Protein AF-A0A8C3TW71-F1 (afdb_monomer_lite)

pLDDT: mean 82.59, std 19.57, range [37.31, 98.81]

Secondary structure (DSSP, 8-state):
----PPP------STTHHHHHHHHHHHHHHHHHHHHHHHHHHHHHHHHHHHHHHHHHHHHHHHHHHHHHHHHHHHHHHHHHHHHHHHHHHHHHHHHHHHHHHHHHGGGS-------SS-TTHHHHHHHHHHHHHHHHHHHH-TT--TTT--TTSTHHHHHHHHHHHHHHHHHT-

Organism: Catharus ustulatus (NCBI:txid91951)

Sequence (174 aa):
MCHQATETEPSFGEGNAEGRSLAEVTALEQCSTLQNLKTECSKCIAVQLDDVFRQLDKCTIERDRYKSEIEVLEVEKNQMACQCEELKAELAQLKASIPQAVARANDSTTSNVEDSVNFSDGESLKLRSLRVNVGQLLATIMPDLDLQQVNYDIDVVDEILGQVVEQMHEISST

Radius of gyration: 52.79 Å; chains: 1; bounding box: 127×48×133 Å

Structure (mmCIF, N/CA/C/O backbone):
data_AF-A0A8C3TW71-F1
#
_entry.id   AF-A0A8C3TW71-F1
#
loop_
_atom_site.group_PDB
_atom_site.id
_atom_site.type_symbol
_atom_site.label_atom_id
_atom_site.label_alt_id
_atom_site.label_comp_id
_atom_site.label_asym_id
_atom_site.label_entity_id
_atom_site.label_seq_id
_atom_site.pdbx_PDB_ins_code
_atom_site.Cartn_x
_atom_site.Cartn_y
_atom_site.Cartn_z
_atom_site.occupancy
_atom_site.B_iso_or_equiv
_atom_site.auth_seq_id
_atom_site.auth_comp_id
_atom_site.auth_asym_id
_atom_site.auth_atom_id
_atom_site.pdbx_PDB_model_num
ATOM 1 N N . MET A 1 1 ? 95.527 -11.402 -76.354 1.00 37.31 1 MET A N 1
ATOM 2 C CA . MET A 1 1 ? 94.759 -10.183 -76.027 1.00 37.31 1 MET A CA 1
ATOM 3 C C . MET A 1 1 ? 93.549 -10.128 -76.945 1.00 37.31 1 MET A C 1
ATOM 5 O O . MET A 1 1 ? 93.754 -10.223 -78.147 1.00 37.31 1 MET A O 1
ATOM 9 N N . CYS A 1 2 ? 92.359 -9.994 -76.339 1.00 38.78 2 CYS A N 1
ATOM 10 C CA . CYS A 1 2 ? 91.029 -9.715 -76.922 1.00 38.78 2 CYS A CA 1
ATOM 11 C C . CYS A 1 2 ? 90.392 -10.880 -77.718 1.00 38.78 2 CYS A C 1
ATOM 13 O O . CYS A 1 2 ? 90.763 -11.117 -78.857 1.00 38.78 2 CYS A O 1
ATOM 15 N N . HIS A 1 3 ? 89.620 -11.788 -77.103 1.00 44.94 3 HIS A N 1
ATOM 16 C CA . HIS A 1 3 ? 88.222 -11.712 -76.608 1.00 44.94 3 HIS A CA 1
ATOM 17 C C . HIS A 1 3 ? 87.154 -11.592 -77.709 1.00 44.94 3 HIS A C 1
ATOM 19 O O . HIS A 1 3 ? 86.889 -10.497 -78.191 1.00 44.94 3 HIS A O 1
ATOM 25 N N . GLN A 1 4 ? 86.466 -12.703 -77.988 1.00 40.56 4 GLN A N 1
ATOM 26 C CA . GLN A 1 4 ? 85.037 -12.719 -78.317 1.00 40.56 4 GLN A CA 1
ATOM 27 C C . GLN A 1 4 ? 84.392 -13.839 -77.496 1.00 40.56 4 GLN A C 1
ATOM 29 O O . GLN A 1 4 ? 84.798 -14.996 -77.585 1.00 40.56 4 GLN A O 1
ATOM 34 N N . ALA A 1 5 ? 83.478 -13.443 -76.611 1.00 50.41 5 ALA A N 1
ATOM 35 C CA . ALA A 1 5 ? 82.714 -14.322 -75.742 1.00 50.41 5 ALA A CA 1
ATOM 36 C C . ALA A 1 5 ? 81.407 -14.699 -76.444 1.00 50.41 5 ALA A C 1
ATOM 38 O O . ALA A 1 5 ? 80.703 -13.830 -76.957 1.00 50.41 5 ALA A O 1
ATOM 39 N N . THR A 1 6 ? 81.136 -15.998 -76.466 1.00 42.50 6 THR A N 1
ATOM 40 C CA . THR A 1 6 ? 79.913 -16.615 -76.970 1.00 42.50 6 THR A CA 1
ATOM 41 C C . THR A 1 6 ? 78.755 -16.377 -76.001 1.00 42.50 6 THR A C 1
ATOM 43 O O . THR A 1 6 ? 78.946 -16.324 -74.787 1.00 42.50 6 THR A O 1
ATOM 46 N N . GLU A 1 7 ? 77.575 -16.221 -76.585 1.00 46.28 7 GLU A N 1
ATOM 47 C CA . GLU A 1 7 ? 76.285 -15.891 -75.991 1.00 46.28 7 GLU A CA 1
ATOM 48 C C . GLU A 1 7 ? 75.852 -16.823 -74.850 1.00 46.28 7 GLU A C 1
ATOM 50 O O . GLU A 1 7 ? 75.937 -18.047 -74.953 1.00 46.28 7 GLU A O 1
ATOM 55 N N . THR A 1 8 ? 75.248 -16.222 -73.824 1.00 45.38 8 THR A N 1
ATOM 56 C CA . THR A 1 8 ? 74.198 -16.873 -73.040 1.00 45.38 8 THR A CA 1
ATOM 57 C C . THR A 1 8 ? 73.057 -15.870 -72.895 1.00 45.38 8 THR A C 1
ATOM 59 O O . THR A 1 8 ? 73.095 -14.986 -72.041 1.00 45.38 8 THR A O 1
ATOM 62 N N . GLU A 1 9 ? 72.062 -15.974 -73.775 1.00 42.59 9 GLU A N 1
ATOM 63 C CA . GLU A 1 9 ? 70.753 -15.336 -73.609 1.00 42.59 9 GLU A CA 1
ATOM 64 C C . GLU A 1 9 ? 70.142 -15.805 -72.278 1.00 42.59 9 GLU A C 1
ATOM 66 O O . GLU A 1 9 ? 69.962 -17.014 -72.081 1.00 42.59 9 GLU A O 1
ATOM 71 N N . PRO A 1 10 ? 69.810 -14.906 -71.335 1.00 43.22 10 PRO A N 1
ATOM 72 C CA . PRO A 1 10 ? 69.006 -15.300 -70.204 1.00 43.22 10 PRO A CA 1
ATOM 73 C C . PRO A 1 10 ? 67.562 -15.392 -70.698 1.00 43.22 10 PRO A C 1
ATOM 75 O O . PRO A 1 10 ? 66.925 -14.382 -70.991 1.00 43.22 10 PRO A O 1
ATOM 78 N N . SER A 1 11 ? 67.048 -16.619 -70.773 1.00 45.81 11 SER A N 1
ATOM 79 C CA . SER A 1 11 ? 65.619 -16.914 -70.887 1.00 45.81 11 SER A CA 1
ATOM 80 C C . SER A 1 11 ? 64.871 -16.293 -69.698 1.00 45.81 11 SER A C 1
ATOM 82 O O . SER A 1 11 ? 64.621 -16.946 -68.687 1.00 45.81 11 SER A O 1
ATOM 84 N N . PHE A 1 12 ? 64.535 -15.008 -69.804 1.00 51.19 12 PHE A N 1
ATOM 85 C CA . PHE A 1 12 ? 63.599 -14.313 -68.930 1.00 51.19 12 PHE A CA 1
ATOM 86 C C . PHE A 1 12 ? 62.209 -14.415 -69.550 1.00 51.19 12 PHE A C 1
ATOM 88 O O . PHE A 1 12 ? 61.767 -13.554 -70.305 1.00 51.19 12 PHE A O 1
ATOM 95 N N . GLY A 1 13 ? 61.510 -15.487 -69.213 1.00 51.75 13 GLY A N 1
ATOM 96 C CA . GLY A 1 13 ? 60.104 -15.657 -69.531 1.00 51.75 13 GLY A CA 1
ATOM 97 C C . GLY A 1 13 ? 59.465 -16.537 -68.472 1.00 51.75 13 GLY A C 1
ATOM 98 O O . GLY A 1 13 ? 60.017 -17.567 -68.122 1.00 51.75 13 GLY A O 1
ATOM 99 N N . GLU A 1 14 ? 58.315 -16.103 -67.964 1.00 46.69 14 GLU A N 1
ATOM 100 C CA . GLU A 1 14 ? 57.289 -16.916 -67.283 1.00 46.69 14 GLU A CA 1
ATOM 101 C C . GLU A 1 14 ? 57.302 -17.036 -65.745 1.00 46.69 14 GLU A C 1
ATOM 103 O O . GLU A 1 14 ? 56.226 -17.162 -65.174 1.00 46.69 14 GLU A O 1
ATOM 108 N N . GLY A 1 15 ? 58.401 -16.811 -65.016 1.00 49.28 15 GLY A N 1
ATOM 109 C CA . GLY A 1 15 ? 58.368 -16.901 -63.534 1.00 49.28 15 GLY A CA 1
ATOM 110 C C . GLY A 1 15 ? 57.707 -15.728 -62.775 1.00 49.28 15 GLY A C 1
ATOM 111 O O . GLY A 1 15 ? 57.410 -15.841 -61.588 1.00 49.28 15 GLY A O 1
ATOM 112 N N . ASN A 1 16 ? 57.494 -14.576 -63.424 1.00 54.12 16 ASN A N 1
ATOM 113 C CA . ASN A 1 16 ? 57.081 -13.325 -62.757 1.00 54.12 16 ASN A CA 1
ATOM 114 C C . ASN A 1 16 ? 55.598 -12.955 -62.979 1.00 54.12 16 ASN A C 1
ATOM 116 O O . ASN A 1 16 ? 55.052 -12.119 -62.264 1.00 54.12 16 ASN A O 1
ATOM 120 N N . ALA A 1 17 ? 54.930 -13.556 -63.969 1.00 57.03 17 ALA A N 1
ATOM 121 C CA . ALA A 1 17 ? 53.521 -13.278 -64.265 1.00 57.03 17 ALA A CA 1
ATOM 122 C C . ALA A 1 17 ? 52.574 -14.082 -63.355 1.00 57.03 17 ALA A C 1
ATOM 124 O O . ALA A 1 17 ? 51.601 -13.532 -62.839 1.00 57.03 17 ALA A O 1
ATOM 125 N N . GLU A 1 18 ? 52.901 -15.348 -63.083 1.00 57.12 18 GLU A N 1
ATOM 126 C CA . GLU A 1 18 ? 52.098 -16.238 -62.232 1.00 57.12 18 GLU A CA 1
ATOM 127 C C . GLU A 1 18 ? 52.129 -15.820 -60.754 1.00 57.12 18 GLU A C 1
ATOM 129 O O . GLU A 1 18 ? 51.086 -15.757 -60.105 1.00 57.12 18 GLU A O 1
ATOM 134 N N . GLY A 1 19 ? 53.296 -15.424 -60.229 1.00 63.34 19 GLY A N 1
ATOM 135 C CA . GLY A 1 19 ? 53.417 -14.900 -58.861 1.00 63.34 19 GLY A CA 1
ATOM 136 C C . GLY A 1 19 ? 52.670 -13.577 -58.649 1.00 63.34 19 GLY A C 1
ATOM 137 O O . GLY A 1 19 ? 52.127 -13.332 -57.572 1.00 63.34 19 GLY A O 1
ATOM 138 N N . ARG A 1 20 ? 52.580 -12.741 -59.692 1.00 66.75 20 ARG A N 1
ATOM 139 C CA . ARG A 1 20 ? 51.826 -11.479 -59.670 1.00 66.75 20 ARG A CA 1
ATOM 140 C C . ARG A 1 20 ? 50.314 -11.721 -59.723 1.00 66.75 20 ARG A C 1
ATOM 142 O O . ARG A 1 20 ? 49.581 -11.069 -58.989 1.00 66.75 20 ARG A O 1
ATOM 149 N N . SER A 1 21 ? 49.872 -12.701 -60.514 1.00 74.69 21 SER A N 1
ATOM 150 C CA . SER A 1 21 ? 48.473 -13.143 -60.576 1.00 74.69 21 SER A CA 1
ATOM 151 C C . SER A 1 21 ? 48.003 -13.771 -59.255 1.00 74.69 21 SER A C 1
ATOM 153 O O . SER A 1 21 ? 46.930 -13.434 -58.762 1.00 74.69 21 SER A O 1
ATOM 155 N N . LEU A 1 22 ? 48.829 -14.606 -58.616 1.00 79.12 22 LEU A N 1
ATOM 156 C CA . LEU A 1 22 ? 48.518 -15.198 -57.310 1.00 79.12 22 LEU A CA 1
ATOM 157 C C . LEU A 1 22 ? 48.428 -14.140 -56.192 1.00 79.12 22 LEU A C 1
ATOM 159 O O . LEU A 1 22 ? 47.537 -14.201 -55.343 1.00 79.12 22 LEU A O 1
ATOM 163 N N . ALA A 1 23 ? 49.318 -13.143 -56.198 1.00 81.50 23 ALA A N 1
ATOM 164 C CA . ALA A 1 23 ? 49.269 -12.018 -55.260 1.00 81.50 23 ALA A CA 1
ATOM 165 C C . ALA A 1 23 ? 48.004 -11.151 -55.438 1.00 81.50 23 ALA A C 1
ATOM 167 O O . ALA A 1 23 ? 47.438 -10.662 -54.464 1.00 81.50 23 ALA A O 1
ATOM 168 N N . GLU A 1 24 ? 47.531 -10.981 -56.672 1.00 82.38 24 GLU A N 1
ATOM 169 C CA . GLU A 1 24 ? 46.306 -10.232 -56.969 1.00 82.38 24 GLU A CA 1
ATOM 170 C C . GLU A 1 24 ? 45.041 -10.989 -56.530 1.00 82.38 24 GLU A C 1
ATOM 172 O O . GLU A 1 24 ? 44.160 -10.403 -55.899 1.00 82.38 24 GLU A O 1
ATOM 177 N N . VAL A 1 25 ? 44.977 -12.304 -56.773 1.00 82.69 25 VAL A N 1
ATOM 178 C CA . VAL A 1 25 ? 43.871 -13.169 -56.315 1.00 82.69 25 VAL A CA 1
ATOM 179 C C . VAL A 1 25 ? 43.792 -13.205 -54.787 1.00 82.69 25 VAL A C 1
ATOM 181 O O . VAL A 1 25 ? 42.713 -13.040 -54.219 1.00 82.69 25 VAL A O 1
ATOM 184 N N . THR A 1 26 ? 44.934 -13.337 -54.108 1.00 85.50 26 THR A N 1
ATOM 185 C CA . THR A 1 26 ? 44.982 -13.317 -52.636 1.00 85.50 26 THR A CA 1
ATOM 186 C C . THR A 1 26 ? 44.589 -11.954 -52.055 1.00 85.50 26 THR A C 1
ATOM 188 O O . THR A 1 26 ? 43.881 -11.905 -51.049 1.00 85.50 26 THR A O 1
ATOM 191 N N . ALA A 1 27 ? 44.959 -10.840 -52.694 1.00 86.69 27 ALA A N 1
ATOM 192 C CA . ALA A 1 27 ? 44.522 -9.504 -52.280 1.00 86.69 27 ALA A CA 1
ATOM 193 C C . ALA A 1 27 ? 43.007 -9.287 -52.473 1.00 86.69 27 ALA A C 1
ATOM 195 O O . ALA A 1 27 ? 42.349 -8.699 -51.612 1.00 86.69 27 ALA A O 1
ATOM 196 N N . LEU A 1 28 ? 42.432 -9.786 -53.572 1.00 88.50 28 LEU A N 1
ATOM 197 C CA . LEU A 1 28 ? 40.983 -9.776 -53.818 1.00 88.50 28 LEU A CA 1
ATOM 198 C C . LEU A 1 28 ? 40.217 -10.580 -52.758 1.00 88.50 28 LEU A C 1
ATOM 200 O O . LEU A 1 28 ? 39.202 -10.111 -52.240 1.00 88.50 28 LEU A O 1
ATOM 204 N N . GLU A 1 29 ? 40.722 -11.756 -52.392 1.00 89.44 29 GLU A N 1
ATOM 205 C CA . GLU A 1 29 ? 40.131 -12.615 -51.362 1.00 89.44 29 GLU A CA 1
ATOM 206 C C . GLU A 1 29 ? 40.199 -11.972 -49.964 1.00 89.44 29 GLU A C 1
ATOM 208 O O . GLU A 1 29 ? 39.218 -11.983 -49.211 1.00 89.44 29 GLU A O 1
ATOM 213 N N . GLN A 1 30 ? 41.312 -11.306 -49.640 1.00 90.81 30 GLN A N 1
ATOM 214 C CA . GLN A 1 30 ? 41.451 -10.512 -48.415 1.00 90.81 30 GLN A CA 1
ATOM 215 C C . GLN A 1 30 ? 40.482 -9.322 -48.384 1.00 90.81 30 GLN A C 1
ATOM 217 O O . GLN A 1 30 ? 39.829 -9.088 -47.364 1.00 90.81 30 GLN A O 1
ATOM 222 N N . CYS A 1 31 ? 40.329 -8.597 -49.495 1.00 90.62 31 CYS A N 1
ATOM 223 C CA . CYS A 1 31 ? 39.354 -7.510 -49.619 1.00 90.62 31 CYS A CA 1
ATOM 224 C C . CYS A 1 31 ? 37.914 -8.006 -49.439 1.00 90.62 31 CYS A C 1
ATOM 226 O O . CYS A 1 31 ? 37.143 -7.386 -48.704 1.00 90.62 31 CYS A O 1
ATOM 228 N N . SER A 1 32 ? 37.560 -9.142 -50.049 1.00 93.19 32 SER A N 1
ATOM 229 C CA . SER A 1 32 ? 36.249 -9.776 -49.870 1.00 93.19 32 SER A CA 1
ATOM 230 C C . SER A 1 32 ? 36.007 -10.155 -48.407 1.00 93.19 32 SER A C 1
ATOM 232 O O . SER A 1 32 ? 34.959 -9.840 -47.840 1.00 93.19 32 SER A O 1
ATOM 234 N N . THR A 1 33 ? 37.012 -10.740 -47.753 1.00 94.06 33 THR A N 1
ATOM 235 C CA . THR A 1 33 ? 36.951 -11.115 -46.335 1.00 94.06 33 THR A CA 1
ATOM 236 C C . THR A 1 33 ? 36.732 -9.895 -45.439 1.00 94.06 33 THR A C 1
ATOM 238 O O . THR A 1 33 ? 35.834 -9.897 -44.597 1.00 94.06 33 THR A O 1
ATOM 241 N N . LEU A 1 34 ? 37.492 -8.816 -45.650 1.00 94.00 34 LEU A N 1
ATOM 242 C CA . LEU A 1 34 ? 37.335 -7.563 -44.907 1.00 94.00 34 LEU A CA 1
ATOM 243 C C . LEU A 1 34 ? 35.959 -6.925 -45.129 1.00 94.00 34 LEU A C 1
ATOM 245 O O . LEU A 1 34 ? 35.353 -6.419 -44.183 1.00 94.00 34 LEU A O 1
ATOM 249 N N . GLN A 1 35 ? 35.445 -6.962 -46.359 1.00 92.94 35 GLN A N 1
ATOM 250 C CA . GLN A 1 35 ? 34.119 -6.442 -46.678 1.00 92.94 35 GLN A CA 1
ATOM 251 C C . GLN A 1 35 ? 33.023 -7.245 -45.970 1.00 92.94 35 GLN A C 1
ATOM 253 O O . GLN A 1 35 ? 32.136 -6.650 -45.356 1.00 92.94 35 GLN A O 1
ATOM 258 N N . ASN A 1 36 ? 33.127 -8.575 -45.969 1.00 91.94 36 ASN A N 1
ATOM 259 C CA . ASN A 1 36 ? 32.201 -9.448 -45.254 1.00 91.94 36 ASN A CA 1
ATOM 260 C C . ASN A 1 36 ? 32.231 -9.167 -43.745 1.00 91.94 36 ASN A C 1
ATOM 262 O O . ASN A 1 36 ? 31.180 -8.891 -43.166 1.00 91.94 36 ASN A O 1
ATOM 266 N N . LEU A 1 37 ? 33.418 -9.109 -43.126 1.00 93.00 37 LEU A N 1
ATOM 267 C CA . LEU A 1 37 ? 33.562 -8.762 -41.706 1.00 93.00 37 LEU A CA 1
ATOM 268 C C . LEU A 1 37 ? 32.967 -7.387 -41.381 1.00 93.00 37 LEU A C 1
ATOM 270 O O . LEU A 1 37 ? 32.268 -7.241 -40.381 1.00 93.00 37 LEU A O 1
ATOM 274 N N . LYS A 1 38 ? 33.201 -6.379 -42.229 1.00 93.25 38 LYS A N 1
ATOM 275 C CA . LYS A 1 38 ? 32.622 -5.041 -42.058 1.00 93.25 38 LYS A CA 1
ATOM 276 C C . LYS A 1 38 ? 31.098 -5.090 -42.080 1.00 93.25 38 LYS A C 1
ATOM 278 O O . LYS A 1 38 ? 30.461 -4.463 -41.231 1.00 93.25 38 LYS A O 1
ATOM 283 N N . THR A 1 39 ? 30.509 -5.808 -43.037 1.00 92.56 39 THR A N 1
ATOM 284 C CA . THR A 1 39 ? 29.047 -5.930 -43.119 1.00 92.56 39 THR A CA 1
ATOM 285 C C . THR A 1 39 ? 28.480 -6.656 -41.909 1.00 92.56 39 THR A C 1
ATOM 287 O O . THR A 1 39 ? 27.487 -6.201 -41.352 1.00 92.56 39 THR A O 1
ATOM 290 N N . GLU A 1 40 ? 29.134 -7.719 -41.450 1.00 92.94 40 GLU A N 1
ATOM 291 C CA . GLU A 1 40 ? 28.649 -8.516 -40.329 1.00 92.94 40 GLU A CA 1
ATOM 292 C C . GLU A 1 40 ? 28.786 -7.775 -38.996 1.00 92.94 40 GLU A C 1
ATOM 294 O O . GLU A 1 40 ? 27.852 -7.754 -38.200 1.00 92.94 40 GLU A O 1
ATOM 299 N N . CYS A 1 41 ? 29.891 -7.050 -38.801 1.00 92.06 41 CYS A N 1
ATOM 300 C CA . CYS A 1 41 ? 30.070 -6.146 -37.668 1.00 92.06 41 CYS A CA 1
ATOM 301 C C . CYS A 1 41 ? 29.007 -5.034 -37.666 1.00 92.06 41 CYS A C 1
ATOM 303 O O . CYS A 1 41 ? 28.372 -4.786 -36.643 1.00 92.06 41 CYS A O 1
ATOM 305 N N . SER A 1 42 ? 28.741 -4.420 -38.825 1.00 91.56 42 SER A N 1
ATOM 306 C CA . SER A 1 42 ? 27.726 -3.360 -38.944 1.00 91.56 42 SER A CA 1
ATOM 307 C C . SER A 1 42 ? 26.319 -3.874 -38.627 1.00 91.56 42 SER A C 1
ATOM 309 O O . SER A 1 42 ? 25.571 -3.209 -37.914 1.00 91.56 42 SER A O 1
ATOM 311 N N . LYS A 1 43 ? 25.963 -5.071 -39.111 1.00 91.88 43 LYS A N 1
ATOM 312 C CA . LYS A 1 43 ? 24.682 -5.719 -38.792 1.00 91.88 43 LYS A CA 1
ATOM 313 C C . LYS A 1 43 ? 24.580 -6.070 -37.310 1.00 91.88 43 LYS A C 1
ATOM 315 O O . LYS A 1 43 ? 23.553 -5.808 -36.698 1.00 91.88 43 LYS A O 1
ATOM 320 N N . CYS A 1 44 ? 25.639 -6.635 -36.732 1.00 91.81 44 CYS A N 1
ATOM 321 C CA . CYS A 1 44 ? 25.673 -7.024 -35.325 1.00 91.81 44 CYS A CA 1
ATOM 322 C C . CYS A 1 44 ? 25.479 -5.811 -34.403 1.00 91.81 44 CYS A C 1
ATOM 324 O O . CYS A 1 44 ? 24.692 -5.870 -33.460 1.00 91.81 44 CYS A O 1
ATOM 326 N N . ILE A 1 45 ? 26.132 -4.688 -34.717 1.00 94.31 45 ILE A N 1
ATOM 327 C CA . ILE A 1 45 ? 25.962 -3.429 -33.984 1.00 94.31 45 ILE A CA 1
ATOM 328 C C . ILE A 1 45 ? 24.537 -2.888 -34.146 1.00 94.31 45 ILE A C 1
ATOM 330 O O . ILE A 1 45 ? 23.948 -2.460 -33.159 1.00 94.31 45 ILE A O 1
ATOM 334 N N . ALA A 1 46 ? 23.966 -2.932 -35.355 1.00 95.75 46 ALA A N 1
ATOM 335 C CA . ALA A 1 46 ? 22.600 -2.466 -35.594 1.00 95.75 46 ALA A CA 1
ATOM 336 C C . ALA A 1 46 ? 21.566 -3.262 -34.780 1.00 95.75 46 ALA A C 1
ATOM 338 O O . ALA A 1 46 ? 20.741 -2.667 -34.094 1.00 95.75 46 ALA A O 1
ATOM 339 N N . VAL A 1 47 ? 21.660 -4.596 -34.779 1.00 95.69 47 VAL A N 1
ATOM 340 C CA . VAL A 1 47 ? 20.749 -5.461 -34.009 1.00 95.69 47 VAL A CA 1
ATOM 341 C C . VAL A 1 47 ? 20.893 -5.226 -32.503 1.00 95.69 47 VAL A C 1
ATOM 343 O O . VAL A 1 47 ? 19.891 -5.112 -31.801 1.00 95.69 47 VAL A O 1
ATOM 346 N N . GLN A 1 48 ? 22.125 -5.106 -31.996 1.00 97.12 48 GLN A N 1
ATOM 347 C CA . GLN A 1 48 ? 22.352 -4.812 -30.577 1.00 97.12 48 GLN A CA 1
ATOM 348 C C . GLN A 1 48 ? 21.791 -3.445 -30.174 1.00 97.12 48 GLN A C 1
ATOM 350 O O . GLN A 1 48 ? 21.217 -3.310 -29.095 1.00 97.12 48 GLN A O 1
ATOM 355 N N . LEU A 1 49 ? 21.939 -2.435 -31.032 1.00 97.56 49 LEU A N 1
ATOM 356 C CA . LEU A 1 49 ? 21.418 -1.099 -30.776 1.00 97.56 49 LEU A CA 1
ATOM 357 C C . LEU A 1 49 ? 19.881 -1.100 -30.730 1.00 97.56 49 LEU A C 1
ATOM 359 O O . LEU A 1 49 ? 19.304 -0.537 -29.800 1.00 97.56 49 LEU A O 1
ATOM 363 N N . ASP A 1 50 ? 19.230 -1.796 -31.663 1.00 98.00 50 ASP A N 1
ATOM 364 C CA . ASP A 1 50 ? 17.773 -1.978 -31.676 1.00 98.00 50 ASP A CA 1
ATOM 365 C C . ASP A 1 50 ? 17.274 -2.700 -30.415 1.00 98.00 50 ASP A C 1
ATOM 367 O O . ASP A 1 50 ? 16.265 -2.313 -29.817 1.00 98.00 50 ASP A O 1
ATOM 371 N N . ASP A 1 51 ? 17.990 -3.733 -29.967 1.00 98.06 51 ASP A N 1
ATOM 372 C CA . ASP A 1 51 ? 17.653 -4.462 -28.744 1.00 98.06 51 ASP A CA 1
ATOM 373 C C . ASP A 1 51 ? 17.776 -3.589 -27.490 1.00 98.06 51 ASP A C 1
ATOM 375 O O . ASP A 1 51 ? 16.951 -3.710 -26.578 1.00 98.06 51 ASP A O 1
ATOM 379 N N . VAL A 1 52 ? 18.774 -2.703 -27.433 1.00 98.25 52 VAL A N 1
ATOM 380 C CA . VAL A 1 52 ? 18.938 -1.740 -26.335 1.00 98.25 52 VAL A CA 1
ATOM 381 C C . VAL A 1 52 ? 17.838 -0.681 -26.371 1.00 98.25 52 VAL A C 1
ATOM 383 O O . VAL A 1 52 ? 17.255 -0.399 -25.326 1.00 98.25 52 VAL A O 1
ATOM 386 N N . PHE A 1 53 ? 17.487 -0.142 -27.542 1.00 98.44 53 PHE A N 1
ATOM 387 C CA . PHE A 1 53 ? 16.374 0.807 -27.663 1.00 98.44 53 PHE A CA 1
ATOM 388 C C . PHE A 1 53 ? 15.049 0.185 -27.227 1.00 98.44 53 PHE A C 1
ATOM 390 O O . PHE A 1 53 ? 14.341 0.758 -26.403 1.00 98.44 53 PHE A O 1
ATOM 397 N N . ARG A 1 54 ? 14.759 -1.042 -27.669 1.00 98.31 54 ARG A N 1
ATOM 398 C CA . ARG A 1 54 ? 13.549 -1.760 -27.254 1.00 98.31 54 ARG A CA 1
ATOM 399 C C . ARG A 1 54 ? 13.508 -2.008 -25.744 1.00 98.31 54 ARG A C 1
ATOM 401 O O . ARG A 1 54 ? 12.431 -2.011 -25.151 1.00 98.31 54 ARG A O 1
ATOM 408 N N . GLN A 1 55 ? 14.655 -2.255 -25.111 1.00 98.56 55 GLN A N 1
ATOM 409 C CA . GLN A 1 55 ? 14.742 -2.375 -23.652 1.00 98.56 55 GLN A CA 1
ATOM 410 C C . GLN A 1 55 ? 14.530 -1.029 -22.957 1.00 98.56 55 GLN A C 1
ATOM 412 O O . GLN A 1 55 ? 13.779 -0.967 -21.986 1.00 98.56 55 GLN A O 1
ATOM 417 N N . LEU A 1 56 ? 15.123 0.045 -23.476 1.00 98.56 56 LEU A N 1
ATOM 418 C CA . LEU A 1 56 ? 14.942 1.395 -22.953 1.00 98.56 56 LEU A CA 1
ATOM 419 C C . LEU A 1 56 ? 13.475 1.835 -23.017 1.00 98.56 56 LEU A C 1
ATOM 421 O O . LEU A 1 56 ? 12.976 2.401 -22.045 1.00 98.56 56 LEU A O 1
ATOM 425 N N . ASP A 1 57 ? 12.769 1.526 -24.105 1.00 98.69 57 ASP A N 1
ATOM 426 C CA . ASP A 1 57 ? 11.341 1.823 -24.252 1.00 98.69 57 ASP A CA 1
ATOM 427 C C . ASP A 1 57 ? 10.502 1.071 -23.216 1.00 98.69 57 ASP A C 1
ATOM 429 O O . ASP A 1 57 ? 9.646 1.660 -22.555 1.00 98.69 57 ASP A O 1
ATOM 433 N N . LYS A 1 58 ? 10.789 -0.219 -23.001 1.00 98.62 58 LYS A N 1
ATOM 434 C CA . LYS A 1 58 ? 10.125 -1.013 -21.957 1.00 98.62 58 LYS A CA 1
ATOM 435 C C . LYS A 1 58 ? 10.355 -0.421 -20.569 1.00 98.62 58 LYS A C 1
ATOM 437 O O . LYS A 1 58 ? 9.390 -0.176 -19.851 1.00 98.62 58 LYS A O 1
ATOM 442 N N . CYS A 1 59 ? 11.609 -0.133 -20.217 1.00 98.44 59 CYS A N 1
ATOM 443 C CA . CYS A 1 59 ? 11.944 0.485 -18.935 1.00 98.44 59 CYS A CA 1
ATOM 444 C C . CYS A 1 59 ? 11.299 1.870 -18.777 1.00 98.44 59 CYS A C 1
ATOM 446 O O . CYS A 1 59 ? 10.874 2.232 -17.682 1.00 98.44 59 CYS A O 1
ATOM 448 N N . THR A 1 60 ? 11.197 2.639 -19.861 1.00 98.69 60 THR A N 1
ATOM 449 C CA . THR A 1 60 ? 10.527 3.944 -19.882 1.00 98.69 60 THR A CA 1
ATOM 450 C C . THR A 1 60 ? 9.041 3.809 -19.557 1.00 98.69 60 THR A C 1
ATOM 452 O O . THR A 1 60 ? 8.551 4.498 -18.663 1.00 98.69 60 THR A O 1
ATOM 455 N N . ILE A 1 61 ? 8.347 2.873 -20.210 1.00 98.69 61 ILE A N 1
ATOM 456 C CA . ILE A 1 61 ? 6.925 2.595 -19.967 1.00 98.69 61 ILE A CA 1
ATOM 457 C C . ILE A 1 61 ? 6.698 2.116 -18.528 1.00 98.69 61 ILE A C 1
ATOM 459 O O . ILE A 1 61 ? 5.788 2.595 -17.851 1.00 98.69 61 ILE A O 1
ATOM 463 N N . GLU A 1 62 ? 7.525 1.192 -18.035 1.00 98.69 62 GLU A N 1
ATOM 464 C CA . GLU A 1 62 ? 7.421 0.686 -16.663 1.00 98.69 62 GLU A CA 1
ATOM 465 C C . GLU A 1 62 ? 7.643 1.791 -15.629 1.00 98.69 62 GLU A C 1
ATOM 467 O O . GLU A 1 62 ? 6.864 1.910 -14.684 1.00 98.69 62 GLU A O 1
ATOM 472 N N . ARG A 1 63 ? 8.660 2.637 -15.826 1.00 98.62 63 ARG A N 1
ATOM 473 C CA . ARG A 1 63 ? 8.917 3.805 -14.976 1.00 98.62 63 ARG A CA 1
ATOM 474 C C . ARG A 1 63 ? 7.709 4.735 -14.935 1.00 98.62 63 ARG A C 1
ATOM 476 O O . ARG A 1 63 ? 7.328 5.174 -13.853 1.00 98.62 63 ARG A O 1
ATOM 483 N N . ASP A 1 64 ? 7.120 5.046 -16.086 1.00 98.81 64 ASP A N 1
ATOM 484 C CA . ASP A 1 64 ? 5.978 5.960 -16.161 1.00 98.81 64 ASP A CA 1
ATOM 485 C C . ASP A 1 64 ? 4.743 5.363 -15.477 1.00 98.81 64 ASP A C 1
ATOM 487 O O . ASP A 1 64 ? 4.040 6.063 -14.744 1.00 98.81 64 ASP A O 1
ATOM 491 N N . ARG A 1 65 ? 4.542 4.046 -15.608 1.00 98.75 65 ARG A N 1
ATOM 492 C CA . ARG A 1 65 ? 3.511 3.312 -14.868 1.00 98.75 65 ARG A CA 1
ATOM 493 C C . ARG A 1 65 ? 3.728 3.398 -13.356 1.00 98.75 65 ARG A C 1
ATOM 495 O O . ARG A 1 65 ? 2.801 3.768 -12.643 1.00 98.75 65 ARG A O 1
ATOM 502 N N . TYR A 1 66 ? 4.934 3.101 -12.867 1.00 98.69 66 TYR A N 1
ATOM 503 C CA . TYR A 1 66 ? 5.246 3.193 -11.435 1.00 98.69 66 TYR A CA 1
ATOM 504 C C . TYR A 1 66 ? 5.091 4.617 -10.904 1.00 98.69 66 TYR A C 1
ATOM 506 O O . TYR A 1 66 ? 4.606 4.812 -9.795 1.00 98.69 66 TYR A O 1
ATOM 514 N N . LYS A 1 67 ? 5.462 5.625 -11.698 1.00 98.75 67 LYS A N 1
ATOM 515 C CA . LYS A 1 67 ? 5.285 7.030 -11.326 1.00 98.75 67 LYS A CA 1
ATOM 516 C C . LYS A 1 67 ? 3.807 7.378 -11.128 1.00 98.75 67 LYS A C 1
ATOM 518 O O . LYS A 1 67 ? 3.476 8.025 -10.141 1.00 98.75 67 LYS A O 1
ATOM 523 N N 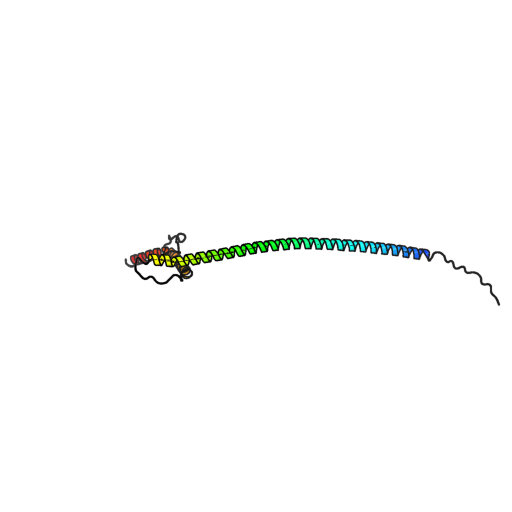. SER A 1 68 ? 2.937 6.920 -12.029 1.00 98.69 68 SER A N 1
ATOM 524 C CA . SER A 1 68 ? 1.488 7.106 -11.896 1.00 98.69 68 SER A CA 1
ATOM 525 C C . SER A 1 68 ? 0.916 6.349 -10.693 1.00 98.69 68 SER A C 1
ATOM 527 O O . SER A 1 68 ? 0.084 6.894 -9.976 1.00 98.69 68 SER A O 1
ATOM 529 N N . GLU A 1 69 ? 1.386 5.128 -10.432 1.00 98.75 69 GLU A N 1
ATOM 530 C CA . GLU A 1 69 ? 0.967 4.330 -9.271 1.00 98.75 69 GLU A CA 1
ATOM 531 C C . GLU A 1 69 ? 1.330 5.021 -7.946 1.00 98.75 69 GLU A C 1
ATOM 533 O O . GLU A 1 69 ? 0.500 5.111 -7.044 1.00 98.75 69 GLU A O 1
ATOM 538 N N . ILE A 1 70 ? 2.536 5.591 -7.855 1.00 98.69 70 ILE A N 1
ATOM 539 C CA . ILE A 1 70 ? 2.972 6.377 -6.694 1.00 98.69 70 ILE A CA 1
ATOM 540 C C . ILE A 1 70 ? 2.083 7.609 -6.489 1.00 98.69 70 ILE A C 1
ATOM 542 O O . ILE A 1 70 ? 1.701 7.892 -5.357 1.00 98.69 70 ILE A O 1
ATOM 546 N N . GLU A 1 71 ? 1.741 8.332 -7.558 1.00 98.75 71 GLU A N 1
ATOM 547 C CA . GLU A 1 71 ? 0.880 9.518 -7.474 1.00 98.75 71 GLU A CA 1
ATOM 548 C C . GLU A 1 71 ? -0.514 9.170 -6.933 1.00 98.75 71 GLU A C 1
ATOM 550 O O . GLU A 1 71 ? -1.013 9.846 -6.033 1.00 98.75 71 GLU A O 1
ATOM 555 N N . VAL A 1 72 ? -1.111 8.073 -7.411 1.00 98.62 72 VAL A N 1
ATOM 556 C CA . VAL A 1 72 ? -2.402 7.577 -6.905 1.00 98.62 72 VAL A CA 1
ATOM 557 C C . VAL A 1 72 ? -2.305 7.214 -5.423 1.00 98.62 72 VAL A C 1
ATOM 559 O O . VAL A 1 72 ? -3.107 7.695 -4.622 1.00 98.62 72 VAL A O 1
ATOM 562 N N . LEU A 1 73 ? -1.293 6.432 -5.038 1.00 98.75 73 LEU A N 1
ATOM 563 C CA . LEU A 1 73 ? -1.089 6.029 -3.643 1.00 98.75 73 LEU A CA 1
ATOM 564 C C . LEU A 1 73 ? -0.850 7.230 -2.717 1.00 98.75 73 LEU A C 1
ATOM 566 O O . LEU A 1 73 ? -1.282 7.228 -1.565 1.00 98.75 73 LEU A O 1
ATOM 570 N N . GLU A 1 74 ? -0.174 8.272 -3.196 1.00 98.75 74 GLU A N 1
ATOM 571 C CA . GLU A 1 74 ? 0.045 9.495 -2.428 1.00 98.75 74 GLU A CA 1
ATOM 572 C C . GLU A 1 74 ? -1.262 10.266 -2.194 1.00 98.75 74 GLU A C 1
ATOM 574 O O . GLU A 1 74 ? -1.503 10.736 -1.078 1.00 98.75 74 GLU A O 1
ATOM 579 N N . VAL A 1 75 ? -2.133 10.339 -3.205 1.00 98.62 75 VAL A N 1
ATOM 580 C CA . VAL A 1 75 ? -3.476 10.920 -3.065 1.00 98.62 75 VAL A CA 1
ATOM 581 C C . VAL A 1 75 ? -4.315 10.120 -2.067 1.00 98.62 75 VAL A C 1
ATOM 583 O O . VAL A 1 75 ? -4.889 10.711 -1.152 1.00 98.62 75 VAL A O 1
ATOM 586 N N . GLU A 1 76 ? -4.345 8.790 -2.178 1.00 98.56 76 GLU A N 1
ATOM 587 C CA . GLU A 1 76 ? -5.083 7.917 -1.255 1.00 98.56 76 GLU A CA 1
ATOM 588 C C . GLU A 1 76 ? -4.579 8.046 0.188 1.00 98.56 76 GLU A C 1
ATOM 590 O O . GLU A 1 76 ? -5.376 8.212 1.114 1.00 98.56 76 GLU A O 1
ATOM 595 N N . LYS A 1 77 ? -3.255 8.057 0.392 1.00 98.38 77 LYS A N 1
ATOM 596 C CA . LYS A 1 77 ? -2.625 8.287 1.702 1.00 98.38 77 LYS A CA 1
ATOM 597 C C . LYS A 1 77 ? -3.092 9.604 2.319 1.00 98.38 77 LYS A C 1
ATOM 599 O O . LYS A 1 77 ? -3.458 9.637 3.494 1.00 98.38 77 LYS A O 1
ATOM 604 N N . ASN A 1 78 ? -3.074 10.686 1.543 1.00 98.50 78 ASN A N 1
ATOM 605 C CA . ASN A 1 78 ? -3.481 12.004 2.026 1.00 98.50 78 ASN A CA 1
ATOM 606 C C . ASN A 1 78 ? -4.980 12.039 2.351 1.00 98.50 78 ASN A C 1
ATOM 608 O O . ASN A 1 78 ? -5.364 12.572 3.389 1.00 98.50 78 ASN A O 1
ATOM 612 N N . GLN A 1 79 ? -5.815 11.406 1.524 1.00 98.56 79 GLN A N 1
ATOM 613 C CA . GLN A 1 79 ? -7.250 11.283 1.775 1.00 98.56 79 GLN A CA 1
ATOM 614 C C . GLN A 1 79 ? -7.541 10.525 3.079 1.00 98.56 79 GLN A C 1
ATOM 616 O O . GLN A 1 79 ? -8.359 10.971 3.883 1.00 98.56 79 GLN A O 1
ATOM 621 N N . MET A 1 80 ? -6.852 9.405 3.321 1.00 98.44 80 MET A N 1
ATOM 622 C CA . MET A 1 80 ? -6.972 8.646 4.572 1.00 98.44 80 MET A CA 1
ATOM 623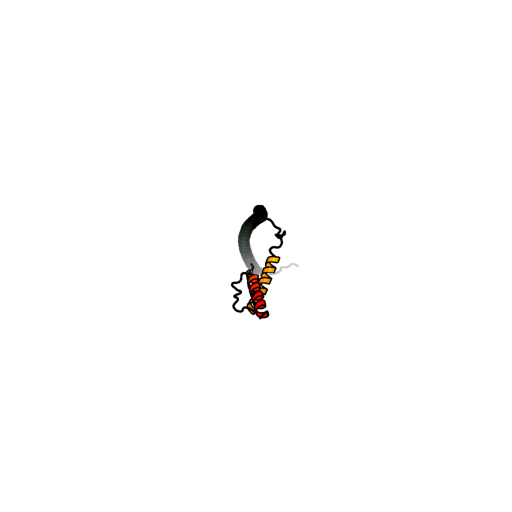 C C . MET A 1 80 ? -6.497 9.446 5.783 1.00 98.44 80 MET A C 1
ATOM 625 O O . MET A 1 80 ? -7.133 9.398 6.835 1.00 98.44 80 MET A O 1
ATOM 629 N N . ALA A 1 81 ? -5.413 10.213 5.643 1.00 98.50 81 ALA A N 1
ATOM 630 C CA . ALA A 1 81 ? -4.935 11.090 6.705 1.00 98.50 81 ALA A CA 1
ATOM 631 C C . ALA A 1 81 ? -5.983 12.153 7.072 1.00 98.50 81 ALA A C 1
A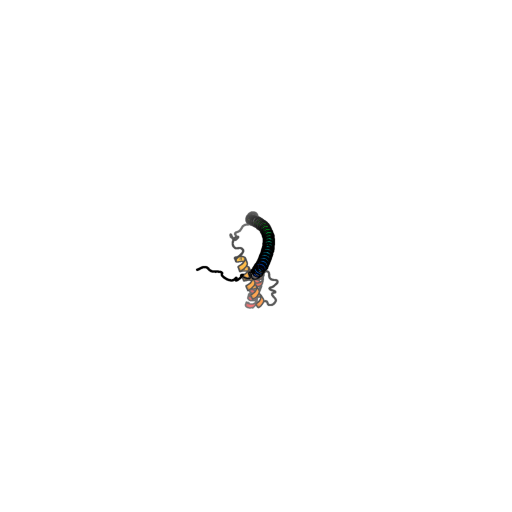TOM 633 O O . ALA A 1 81 ? -6.267 12.332 8.255 1.00 98.50 81 ALA A O 1
ATOM 634 N N . CYS A 1 82 ? -6.613 12.796 6.081 1.00 98.19 82 CYS A N 1
ATOM 635 C CA . CYS A 1 82 ? -7.704 13.745 6.316 1.00 98.19 82 CYS A CA 1
ATOM 636 C C . CYS A 1 82 ? -8.876 13.098 7.064 1.00 98.19 82 CYS A C 1
ATOM 638 O O . CYS A 1 82 ? -9.298 13.622 8.090 1.00 98.19 82 CYS A O 1
ATOM 640 N N . GLN A 1 83 ? -9.337 11.925 6.621 1.00 98.31 83 GLN A N 1
ATOM 641 C CA . GLN A 1 83 ? -10.423 11.201 7.293 1.00 98.31 83 GLN A CA 1
ATOM 642 C C . GLN A 1 83 ? -10.074 10.814 8.734 1.00 98.31 83 GLN A C 1
ATOM 644 O O . GLN A 1 83 ? -10.919 10.877 9.623 1.00 98.31 83 GLN A O 1
ATOM 649 N N . CYS A 1 84 ? -8.822 10.430 8.994 1.00 97.38 84 CYS A N 1
ATOM 650 C CA . CYS A 1 84 ? -8.375 10.134 10.351 1.00 97.38 84 CYS A CA 1
ATOM 651 C C . CYS A 1 84 ? -8.434 11.371 11.253 1.00 97.38 84 CYS A C 1
ATOM 653 O O . CYS A 1 84 ? -8.828 11.256 12.412 1.00 97.38 84 CYS A O 1
ATOM 655 N N . GLU A 1 85 ? -8.038 12.541 10.750 1.00 98.06 85 GLU A N 1
ATOM 656 C CA . GLU A 1 85 ? -8.118 13.790 11.514 1.00 98.06 85 GLU A CA 1
ATOM 657 C C . GLU A 1 85 ? -9.571 14.237 11.739 1.00 98.06 85 GLU A C 1
ATOM 659 O O . GLU A 1 85 ? -9.908 14.651 12.848 1.00 98.06 85 GLU A O 1
ATOM 664 N N . GLU A 1 86 ? -10.451 14.067 10.749 1.00 97.81 86 GLU A N 1
ATOM 665 C CA . GLU A 1 86 ? -11.895 14.308 10.892 1.00 97.81 86 GLU A CA 1
ATOM 666 C C . GLU A 1 86 ? -12.505 13.419 11.985 1.00 97.81 86 GLU A C 1
ATOM 668 O O . GLU A 1 86 ? -13.097 13.926 12.938 1.00 97.81 86 GLU A O 1
ATOM 673 N N . LEU A 1 87 ? -12.271 12.104 11.930 1.00 97.88 87 LEU A N 1
ATOM 674 C CA . LEU A 1 87 ? -12.776 11.163 12.935 1.00 97.88 87 LEU A CA 1
ATOM 675 C C . LEU A 1 87 ? -12.213 11.435 14.335 1.00 97.88 87 LEU A C 1
ATOM 677 O O . LEU A 1 87 ? -12.930 11.317 15.331 1.00 97.88 87 LEU A O 1
ATOM 681 N N . LYS A 1 88 ? -10.935 11.819 14.448 1.00 97.00 88 LYS A N 1
ATOM 682 C CA . LYS A 1 88 ? -10.352 12.238 15.734 1.00 97.00 88 LYS A CA 1
ATOM 683 C C . LYS A 1 88 ? -11.048 13.482 16.281 1.00 97.00 88 LYS A C 1
ATOM 685 O O . LYS A 1 88 ? -11.294 13.542 17.487 1.00 97.00 88 LYS A O 1
ATOM 690 N N . ALA A 1 89 ? -11.358 14.455 15.425 1.00 96.69 89 ALA A N 1
ATOM 691 C CA . ALA A 1 89 ? -12.072 15.663 15.820 1.00 96.69 89 ALA A CA 1
ATOM 692 C C . ALA A 1 89 ? -13.505 15.345 16.274 1.00 96.69 89 ALA A C 1
ATOM 694 O O . ALA A 1 89 ? -13.915 15.804 17.342 1.00 96.69 89 ALA A O 1
ATOM 695 N N . GLU A 1 90 ? -14.229 14.499 15.536 1.00 96.44 90 GLU A N 1
ATOM 696 C CA . GLU A 1 90 ? -15.565 14.025 15.918 1.00 96.44 90 GLU A CA 1
ATOM 697 C C . GLU A 1 90 ? -15.543 13.280 17.259 1.00 96.44 90 GLU A C 1
ATOM 699 O O . GLU A 1 90 ? -16.348 13.568 18.147 1.00 96.44 90 GLU A O 1
ATOM 704 N N . LEU A 1 91 ? -14.577 12.377 17.462 1.00 93.31 91 LEU A N 1
ATOM 705 C CA . LEU A 1 91 ? -14.399 11.679 18.736 1.00 93.31 91 LEU A CA 1
ATOM 706 C C . LEU A 1 91 ? -14.100 12.643 19.884 1.00 93.31 91 LEU A C 1
ATOM 708 O O . LEU A 1 91 ? -14.648 12.479 20.974 1.00 93.31 91 LEU A O 1
ATOM 712 N N . ALA A 1 92 ? -13.242 13.642 19.671 1.00 93.62 92 ALA A N 1
ATOM 713 C CA . ALA A 1 92 ? -12.942 14.651 20.683 1.00 93.62 92 ALA A CA 1
ATOM 714 C C . ALA A 1 92 ? -14.184 15.489 21.029 1.00 93.62 92 ALA A C 1
ATOM 716 O O . ALA A 1 92 ? -14.455 15.731 22.207 1.00 93.62 92 ALA A O 1
ATOM 717 N N . GLN A 1 93 ? -14.976 15.876 20.026 1.00 93.69 93 GLN A N 1
ATOM 718 C CA . GLN A 1 93 ? -16.224 16.612 20.215 1.00 93.69 93 GLN A CA 1
ATOM 719 C C . GLN A 1 93 ? -17.272 15.779 20.963 1.00 93.69 93 GLN A C 1
ATOM 721 O O . GLN A 1 93 ? -17.915 16.282 21.890 1.00 93.69 93 GLN A O 1
ATOM 726 N N . LEU A 1 94 ? -17.427 14.501 20.608 1.00 91.75 94 LEU A N 1
ATOM 727 C CA . LEU A 1 94 ? -18.343 13.588 21.285 1.00 91.75 94 LEU A CA 1
ATOM 728 C C . LEU A 1 94 ? -17.921 13.380 22.744 1.00 91.75 94 LEU A C 1
ATOM 730 O O . LEU A 1 94 ? -18.740 13.540 23.648 1.00 91.75 94 LEU A O 1
ATOM 734 N N . LYS A 1 95 ? -16.626 13.133 22.986 1.00 89.19 95 LYS A N 1
ATOM 735 C CA . LYS A 1 95 ? -16.054 13.034 24.337 1.00 89.19 95 LYS A CA 1
ATOM 736 C C . LYS A 1 95 ? -16.287 14.296 25.164 1.00 89.19 95 LYS A C 1
ATOM 738 O O . LYS A 1 95 ? -16.600 14.178 26.339 1.00 89.19 95 LYS A O 1
ATOM 743 N N . ALA A 1 96 ? -16.180 15.485 24.573 1.00 87.69 96 ALA A N 1
ATOM 744 C CA . ALA A 1 96 ? -16.461 16.745 25.266 1.00 87.69 96 ALA A CA 1
ATOM 745 C C . ALA A 1 96 ? -17.963 16.973 25.531 1.00 87.69 96 ALA A C 1
ATOM 747 O O . ALA A 1 96 ? -18.330 17.631 26.507 1.00 87.69 96 ALA A O 1
ATOM 748 N N . SER A 1 97 ? -18.838 16.418 24.690 1.00 83.56 97 SER A N 1
ATOM 749 C CA . SER A 1 97 ? -20.296 16.549 24.819 1.00 83.56 97 SER A CA 1
ATOM 750 C C . SER A 1 97 ? -20.878 15.651 25.920 1.00 83.56 97 SER A C 1
ATOM 752 O O . SER A 1 97 ? -21.880 16.018 26.535 1.00 83.56 97 SER A O 1
ATOM 754 N N . ILE A 1 98 ? -20.239 14.512 26.220 1.00 78.44 98 ILE A N 1
ATOM 755 C CA . ILE A 1 98 ? -20.675 13.574 27.272 1.00 78.44 98 ILE A CA 1
ATOM 756 C C . ILE A 1 98 ? -20.712 14.250 28.663 1.00 78.44 98 ILE A C 1
ATOM 758 O O . ILE A 1 98 ? -21.782 14.253 29.276 1.00 78.44 98 ILE A O 1
ATOM 762 N N . PRO A 1 99 ? -19.643 14.912 29.158 1.00 72.25 99 PRO A N 1
ATOM 763 C CA . PRO A 1 99 ? -19.688 15.642 30.426 1.00 72.25 99 PRO A CA 1
ATOM 764 C C . PRO A 1 99 ? -20.737 16.758 30.465 1.00 72.25 99 PRO A C 1
ATOM 766 O O . PRO A 1 99 ? -21.341 16.983 31.509 1.00 72.25 99 PRO A O 1
ATOM 769 N N . GLN A 1 100 ? -21.000 17.448 29.347 1.00 62.03 100 GLN A N 1
ATOM 770 C CA . GLN A 1 100 ? -22.025 18.502 29.294 1.00 62.03 100 GLN A CA 1
ATOM 771 C C . GLN A 1 100 ? -23.453 17.946 29.376 1.00 62.03 100 GLN A C 1
ATOM 773 O O . GLN A 1 100 ? -24.318 18.579 29.982 1.00 62.03 100 GLN A O 1
ATOM 778 N N . ALA A 1 101 ? -23.706 16.773 28.792 1.00 59.56 101 ALA A N 1
ATOM 779 C CA . ALA A 1 101 ? -24.987 16.083 28.913 1.00 59.56 101 ALA A CA 1
ATOM 780 C C . ALA A 1 101 ? -25.209 15.552 30.341 1.00 59.56 101 ALA A C 1
ATOM 782 O O . ALA A 1 101 ? -26.294 15.720 30.895 1.00 59.56 101 ALA A O 1
ATOM 783 N N . VAL A 1 102 ? -24.165 14.998 30.969 1.00 60.84 102 VAL A N 1
ATOM 784 C CA . VAL A 1 102 ? -24.213 14.486 32.350 1.00 60.84 102 VAL A CA 1
ATOM 785 C C . VAL A 1 102 ? -24.345 15.624 33.373 1.00 60.84 102 VAL A C 1
ATOM 787 O O . VAL A 1 102 ? -25.161 15.537 34.287 1.00 60.84 102 VAL A O 1
ATOM 790 N N . ALA A 1 103 ? -23.638 16.744 33.190 1.00 58.69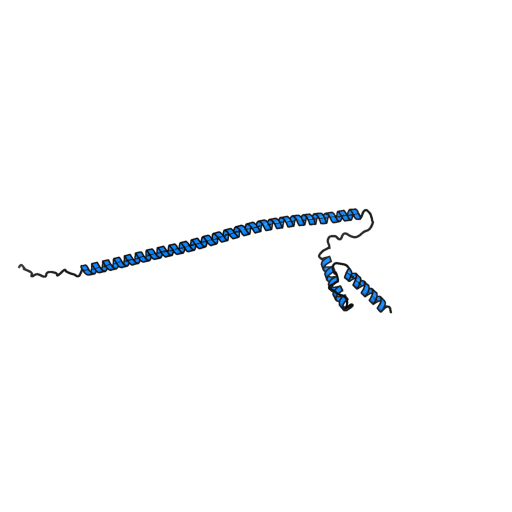 103 ALA A N 1
ATOM 791 C CA . ALA A 1 103 ? -23.759 17.916 34.062 1.00 58.69 103 ALA A CA 1
ATOM 792 C C . ALA A 1 103 ? -25.155 18.565 34.005 1.00 58.69 103 ALA A C 1
ATOM 794 O O . ALA A 1 103 ? -25.636 19.068 35.015 1.00 58.69 103 ALA A O 1
ATOM 795 N N . ARG A 1 104 ? -25.834 18.529 32.847 1.00 56.09 104 ARG A N 1
ATOM 796 C CA . ARG A 1 104 ? -27.221 19.013 32.710 1.00 56.09 104 ARG A CA 1
ATOM 797 C C . ARG A 1 104 ? -28.268 18.043 33.261 1.00 56.09 104 ARG A C 1
ATOM 799 O O . ARG A 1 104 ? -29.351 18.490 33.617 1.00 56.09 104 ARG A O 1
ATOM 806 N N . ALA A 1 105 ? -27.966 16.746 33.329 1.00 56.25 105 ALA A N 1
ATOM 807 C CA . ALA A 1 105 ? -28.847 15.744 33.931 1.00 56.25 105 ALA A CA 1
ATOM 808 C C . ALA A 1 105 ? -28.739 15.709 35.470 1.00 56.25 105 ALA A C 1
ATOM 810 O O . ALA A 1 105 ? -29.725 15.435 36.153 1.00 56.25 105 ALA A O 1
ATOM 811 N N . ASN A 1 106 ? -27.569 16.043 36.023 1.00 47.72 106 ASN A N 1
ATOM 812 C CA . ASN A 1 106 ? -27.296 15.957 37.461 1.00 47.72 106 ASN A CA 1
ATOM 813 C C . ASN A 1 106 ? -27.709 17.198 38.278 1.00 47.72 106 ASN A C 1
ATOM 815 O O . ASN A 1 106 ? -27.671 17.142 39.503 1.00 47.72 106 ASN A O 1
ATOM 819 N N . ASP A 1 107 ? -28.184 18.281 37.650 1.00 46.62 107 ASP A N 1
ATOM 820 C CA . ASP A 1 107 ? -28.757 19.444 38.364 1.00 46.62 107 ASP A CA 1
ATOM 821 C C . ASP A 1 107 ? -30.193 19.185 38.881 1.00 46.62 107 ASP A C 1
ATOM 823 O O . ASP A 1 107 ? -30.901 20.091 39.311 1.00 46.62 107 ASP A O 1
ATOM 827 N N . SER A 1 108 ? -30.676 17.938 38.817 1.00 52.84 108 SER A N 1
ATOM 828 C CA . SER A 1 108 ? -32.007 17.564 39.322 1.00 52.84 108 SER A CA 1
ATOM 829 C C . SER A 1 108 ? -32.042 16.391 40.295 1.00 52.84 108 SER A C 1
ATOM 831 O O . SER A 1 108 ? -33.092 16.175 40.893 1.00 52.84 108 SER A O 1
ATOM 833 N N . THR A 1 109 ? -30.945 15.669 40.553 1.00 43.41 109 THR A N 1
ATOM 834 C CA . THR A 1 109 ? -30.935 14.721 41.680 1.00 43.41 109 THR A CA 1
ATOM 835 C C . THR A 1 109 ? -29.536 14.527 42.243 1.00 43.41 109 THR A C 1
ATOM 837 O O . THR A 1 109 ? -28.563 14.318 41.531 1.00 43.41 109 THR A O 1
ATOM 840 N N . THR A 1 110 ? -29.466 14.604 43.562 1.00 46.91 110 THR A N 1
ATOM 841 C CA . THR A 1 110 ? -28.283 14.448 44.396 1.00 46.91 110 THR A CA 1
ATOM 842 C C . THR A 1 110 ? -27.610 13.083 44.211 1.00 46.91 110 THR A C 1
ATOM 844 O O . THR A 1 110 ? -28.306 12.072 44.173 1.00 46.91 110 THR A O 1
ATOM 847 N N . SER A 1 111 ? -26.279 13.056 44.273 1.00 40.19 111 SER A N 1
ATOM 848 C CA . SER A 1 111 ? -25.439 12.108 45.035 1.00 40.19 111 SER A CA 1
ATOM 849 C C . SER A 1 111 ? -24.220 11.606 44.259 1.00 40.19 111 SER A C 1
ATOM 851 O O . SER A 1 111 ? -24.273 11.300 43.073 1.00 40.19 111 SER A O 1
ATOM 853 N N . ASN A 1 112 ? -23.111 11.583 44.996 1.00 52.72 112 ASN A N 1
ATOM 854 C CA . ASN A 1 112 ? -21.797 11.068 44.649 1.00 52.72 112 ASN A CA 1
ATOM 855 C C . ASN A 1 112 ? -21.836 9.783 43.812 1.00 52.72 112 ASN A C 1
ATOM 857 O O . ASN A 1 112 ? -22.256 8.750 44.325 1.00 52.72 112 ASN A O 1
ATOM 861 N N . VAL A 1 113 ? -21.239 9.812 42.621 1.00 45.78 113 VAL A N 1
ATOM 862 C CA . VAL A 1 113 ? -20.448 8.683 42.117 1.00 45.78 113 VAL A CA 1
ATOM 863 C C . VAL A 1 113 ? -19.201 9.255 41.461 1.00 45.78 113 VAL A C 1
ATOM 865 O O . VAL A 1 113 ? -19.240 10.266 40.762 1.00 45.78 113 VAL A O 1
ATOM 868 N N . GLU A 1 114 ? -18.091 8.638 41.817 1.00 47.06 114 GLU A N 1
ATOM 869 C CA . GLU A 1 114 ? -16.734 9.093 41.626 1.00 47.06 114 GLU A CA 1
ATOM 870 C C . GLU A 1 114 ? -16.320 9.171 40.153 1.00 47.06 114 GLU A C 1
ATOM 872 O O . GLU A 1 114 ? -16.735 8.404 39.286 1.00 47.06 114 GLU A O 1
ATOM 877 N N . ASP A 1 115 ? -15.447 10.143 39.943 1.00 40.00 115 ASP A N 1
ATOM 878 C CA . ASP A 1 115 ? -14.527 10.385 38.844 1.00 40.00 115 ASP A CA 1
ATOM 879 C C . ASP A 1 115 ? -13.934 9.080 38.252 1.00 40.00 115 ASP A C 1
ATOM 881 O O . ASP A 1 115 ? -12.885 8.596 38.672 1.00 40.00 115 ASP A O 1
ATOM 885 N N . SER A 1 116 ? -14.610 8.463 37.276 1.00 47.78 116 SER A N 1
ATOM 886 C CA . SER A 1 116 ? -14.109 7.273 36.569 1.00 47.78 116 SER A CA 1
ATOM 887 C C . SER A 1 116 ? -14.519 7.293 35.100 1.00 47.78 116 SER A C 1
ATOM 889 O O . SER A 1 116 ? -15.376 6.542 34.644 1.00 47.78 116 SER A O 1
ATOM 891 N N . VAL A 1 117 ? -13.914 8.192 34.321 1.00 49.16 117 VAL A N 1
ATOM 892 C CA . VAL A 1 117 ? -14.102 8.209 32.854 1.00 49.16 117 VAL A CA 1
ATOM 893 C C . VAL A 1 117 ? -12.782 8.027 32.095 1.00 49.16 117 VAL A C 1
ATOM 895 O O . VAL A 1 117 ? -12.694 8.321 30.909 1.00 49.16 117 VAL A O 1
ATOM 898 N N . ASN A 1 118 ? -11.750 7.493 32.760 1.00 47.50 118 ASN A N 1
ATOM 899 C CA . ASN A 1 118 ? -10.443 7.199 32.150 1.00 47.50 118 ASN A CA 1
ATOM 900 C C . ASN A 1 118 ? -9.953 5.747 32.339 1.00 47.50 118 ASN A C 1
ATOM 902 O O . ASN A 1 118 ? -8.813 5.441 32.000 1.00 47.50 118 ASN A O 1
ATOM 906 N N . PHE A 1 119 ? -10.807 4.840 32.820 1.00 49.97 119 PHE A N 1
ATOM 907 C CA . PHE A 1 119 ? -10.464 3.427 33.049 1.00 49.97 119 PHE A CA 1
ATOM 908 C C . PHE A 1 119 ? -10.903 2.457 31.919 1.00 49.97 119 PHE A C 1
ATOM 910 O O . PHE A 1 119 ? -10.587 1.268 31.941 1.00 49.97 119 PHE A O 1
ATOM 917 N N . SER A 1 120 ? -11.619 2.922 30.890 1.00 62.50 120 SER A N 1
ATOM 918 C CA . SER A 1 120 ? -12.703 2.110 30.304 1.00 62.50 120 SER A CA 1
ATOM 919 C C . SER A 1 120 ? -12.400 1.168 29.123 1.00 62.50 120 SER A C 1
ATOM 921 O O . SER A 1 120 ? -13.359 0.741 28.482 1.00 62.50 120 SER A O 1
ATOM 923 N N . ASP A 1 121 ? -11.151 0.807 28.815 1.00 62.66 121 ASP A N 1
ATOM 924 C CA . ASP A 1 121 ? -10.895 -0.205 27.760 1.00 62.66 121 ASP A CA 1
ATOM 925 C C . ASP A 1 121 ? -10.089 -1.394 28.291 1.00 62.66 121 ASP A C 1
ATOM 927 O O . ASP A 1 121 ? -10.541 -2.534 28.250 1.00 62.66 121 ASP A O 1
ATOM 931 N N . GLY A 1 122 ? -8.944 -1.141 28.932 1.00 70.81 122 GLY A N 1
ATOM 932 C CA . GLY A 1 122 ? -8.130 -2.208 29.523 1.00 70.81 122 GLY A CA 1
ATOM 933 C C . GLY A 1 122 ? -8.809 -2.938 30.689 1.00 70.81 122 GLY A C 1
ATOM 934 O O . GLY A 1 122 ? -8.688 -4.159 30.802 1.00 70.81 122 GLY A O 1
ATOM 935 N N . GLU A 1 123 ? -9.527 -2.220 31.556 1.00 80.31 123 GLU A N 1
ATOM 936 C CA . GLU A 1 123 ? -10.270 -2.837 32.663 1.00 80.31 123 GLU A CA 1
ATOM 937 C C . GLU A 1 123 ? -11.554 -3.510 32.180 1.00 80.31 123 GLU A C 1
ATOM 939 O O . GLU A 1 123 ? -11.836 -4.627 32.607 1.00 80.31 123 GLU A O 1
ATOM 944 N 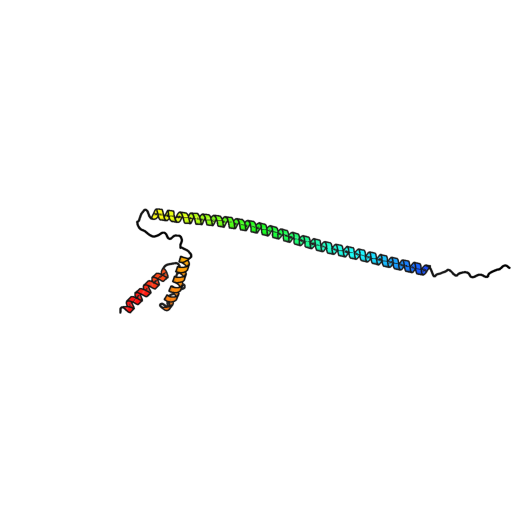N . SER A 1 124 ? -12.252 -2.912 31.209 1.00 83.88 124 SER A N 1
ATOM 945 C CA . SER A 1 124 ? -13.413 -3.520 30.545 1.00 83.88 124 SER A CA 1
ATOM 946 C C . SER A 1 124 ? -13.051 -4.848 29.872 1.00 83.88 124 SER A C 1
ATOM 948 O O . SER A 1 124 ? -13.758 -5.840 30.032 1.00 83.88 124 SER A O 1
ATOM 950 N N . LEU A 1 125 ? -11.900 -4.920 29.192 1.00 88.44 125 LEU A N 1
ATOM 951 C CA . LEU A 1 125 ? -11.399 -6.159 28.587 1.00 88.44 125 LEU A CA 1
ATOM 952 C C . LEU A 1 125 ? -11.023 -7.215 29.637 1.00 88.44 125 LEU A C 1
ATOM 954 O O . LEU A 1 125 ? -11.297 -8.402 29.447 1.00 88.44 125 LEU A O 1
ATOM 958 N N . LYS A 1 126 ? -10.416 -6.806 30.760 1.00 93.88 126 LYS A N 1
ATOM 959 C CA . LYS A 1 126 ? -10.119 -7.717 31.878 1.00 93.88 126 LYS A CA 1
ATOM 960 C C . LYS A 1 126 ? -11.394 -8.247 32.528 1.00 93.88 126 LYS A C 1
ATOM 962 O O . LYS A 1 126 ? -11.460 -9.439 32.816 1.00 93.88 126 LYS A O 1
ATOM 967 N N . LEU A 1 127 ? -12.399 -7.395 32.720 1.00 94.25 127 LEU A N 1
ATOM 968 C CA . LEU A 1 127 ? -13.686 -7.779 33.290 1.00 94.25 127 LEU A CA 1
ATOM 969 C C . LEU A 1 127 ? -14.441 -8.729 32.356 1.00 94.25 127 LEU A C 1
ATOM 971 O O . LEU A 1 127 ? -14.907 -9.774 32.803 1.00 94.25 127 LEU A O 1
ATOM 975 N N . ARG A 1 128 ? -14.457 -8.446 31.047 1.00 94.75 128 ARG A N 1
ATOM 976 C CA . ARG A 1 128 ? -14.983 -9.369 30.032 1.00 94.75 128 ARG A CA 1
ATOM 977 C C . ARG A 1 128 ? -14.279 -10.725 30.096 1.00 94.75 128 ARG A C 1
ATOM 979 O O . ARG A 1 128 ? -14.939 -11.758 30.113 1.00 94.75 128 ARG A O 1
ATOM 986 N N . SER A 1 129 ? -12.946 -10.734 30.159 1.00 96.44 129 SER A N 1
ATOM 987 C CA . SER A 1 129 ? -12.152 -11.967 30.267 1.00 96.44 129 SER A CA 1
ATOM 988 C C . SER A 1 129 ? -12.490 -12.759 31.535 1.00 96.44 129 SER A C 1
ATOM 990 O O . SER A 1 129 ? -12.673 -13.976 31.487 1.00 96.44 129 SER A O 1
ATOM 992 N N . LEU A 1 130 ? -12.662 -12.069 32.666 1.00 97.44 130 LEU A N 1
ATOM 993 C CA . LEU A 1 130 ? -13.093 -12.693 33.911 1.00 97.44 130 LEU A CA 1
ATOM 994 C C . LEU A 1 130 ? -14.492 -13.307 33.779 1.00 97.44 130 LEU A C 1
ATOM 996 O O . LEU A 1 130 ? -14.673 -14.465 34.144 1.00 97.44 130 LEU A O 1
ATOM 1000 N N . ARG A 1 131 ? -15.452 -12.581 33.194 1.00 96.75 131 ARG A N 1
ATOM 1001 C CA . ARG A 1 131 ? -16.812 -13.080 32.939 1.00 96.75 131 ARG A CA 1
ATOM 1002 C C . ARG A 1 131 ? -16.822 -14.302 32.025 1.00 96.75 131 ARG A C 1
ATOM 1004 O O . ARG A 1 131 ? -17.611 -15.210 32.255 1.00 96.75 131 ARG A O 1
ATOM 1011 N N . VAL A 1 132 ? -15.925 -14.381 31.039 1.00 96.94 132 VAL A N 1
ATOM 1012 C CA . VAL A 1 132 ? -15.762 -15.589 30.206 1.00 96.94 132 VAL A CA 1
ATOM 1013 C C . VAL A 1 132 ? -15.319 -16.782 31.053 1.00 96.94 132 VAL A C 1
ATOM 1015 O O . VAL A 1 132 ? -15.925 -17.848 30.968 1.00 96.94 132 VAL A O 1
ATOM 1018 N N . ASN A 1 133 ? -14.306 -16.604 31.903 1.00 97.31 133 ASN A N 1
ATOM 1019 C CA . ASN A 1 133 ? -13.823 -17.676 32.777 1.00 97.31 133 ASN A CA 1
ATOM 1020 C C . ASN A 1 133 ? -14.896 -18.120 33.784 1.00 97.31 133 ASN A C 1
ATOM 1022 O O . ASN A 1 133 ? -15.065 -19.314 34.024 1.00 97.31 133 ASN A O 1
ATOM 1026 N N . VAL A 1 134 ? -15.644 -17.168 34.349 1.00 97.38 134 VAL A N 1
ATOM 1027 C CA . VAL A 1 134 ? -16.766 -17.458 35.251 1.00 97.38 134 VAL A CA 1
ATOM 1028 C C . VAL A 1 134 ? -17.880 -18.191 34.509 1.00 97.38 134 VAL A C 1
ATOM 1030 O O . VAL A 1 134 ? -18.354 -19.202 35.011 1.00 97.38 134 VAL A O 1
ATOM 1033 N N . GLY A 1 135 ? -18.258 -17.760 33.302 1.00 96.69 135 GLY A N 1
ATOM 1034 C CA . GLY A 1 135 ? -19.246 -18.458 32.475 1.00 96.69 135 GLY A CA 1
ATOM 1035 C C . GLY A 1 135 ? -18.842 -19.907 32.189 1.00 96.69 135 GLY A C 1
ATOM 1036 O O . GLY A 1 135 ? -19.634 -20.824 32.390 1.00 96.69 135 GLY A O 1
ATOM 1037 N N . GLN A 1 136 ? -17.579 -20.139 31.821 1.00 96.31 136 GLN A N 1
ATOM 1038 C CA . GLN A 1 136 ? -17.043 -21.492 31.637 1.00 96.31 136 GLN A CA 1
ATOM 1039 C C . GLN A 1 136 ? -17.126 -22.335 32.914 1.00 96.31 136 GLN A C 1
ATOM 1041 O O . GLN A 1 136 ? -17.479 -23.511 32.848 1.00 96.31 136 GLN A O 1
ATOM 1046 N N . LEU A 1 137 ? -16.828 -21.746 34.075 1.00 96.50 137 LEU A N 1
ATOM 1047 C CA . LEU A 1 137 ? -16.967 -22.427 35.359 1.00 96.50 137 LEU A CA 1
ATOM 1048 C C . LEU A 1 137 ? -18.437 -22.734 35.674 1.00 96.50 137 LEU A C 1
ATOM 1050 O O . LEU A 1 137 ? -18.750 -23.853 36.073 1.00 96.50 137 LEU A O 1
ATOM 1054 N N . LEU A 1 138 ? -19.347 -21.787 35.444 1.00 95.94 138 LEU A N 1
ATOM 1055 C CA . LEU A 1 138 ? -20.785 -21.973 35.636 1.00 95.94 138 LEU A CA 1
ATOM 1056 C C . LEU A 1 138 ? -21.326 -23.119 34.780 1.00 95.94 138 LEU A C 1
ATOM 1058 O O . LEU A 1 138 ? -22.118 -23.901 35.288 1.00 95.94 138 LEU A O 1
ATOM 1062 N N . ALA A 1 139 ? -20.839 -23.309 33.550 1.00 95.38 139 ALA A N 1
ATOM 1063 C CA . ALA A 1 139 ? -21.230 -24.446 32.709 1.00 95.38 139 ALA A CA 1
ATOM 1064 C C . ALA A 1 139 ? -20.854 -25.820 33.303 1.00 95.38 139 ALA A C 1
ATOM 1066 O O . ALA A 1 139 ? -21.459 -26.831 32.956 1.00 95.38 139 ALA A O 1
ATOM 1067 N N . THR A 1 140 ? -19.882 -25.882 34.223 1.00 94.44 140 THR A N 1
ATOM 1068 C CA . THR A 1 140 ? -19.571 -27.128 34.954 1.00 94.44 140 THR A CA 1
ATOM 1069 C C . THR A 1 140 ? -20.600 -27.449 36.038 1.00 94.44 140 THR A C 1
ATOM 1071 O O . THR A 1 140 ? -20.785 -28.615 36.381 1.00 94.44 140 THR A O 1
ATOM 1074 N N . ILE A 1 141 ? -21.276 -26.422 36.560 1.00 91.56 141 ILE A N 1
ATOM 1075 C CA . ILE A 1 141 ? -22.304 -26.517 37.604 1.00 91.56 141 ILE A CA 1
ATOM 1076 C C . ILE A 1 141 ? -23.700 -26.616 36.964 1.00 91.56 141 ILE A C 1
ATOM 1078 O O . ILE A 1 141 ? -24.564 -27.332 37.463 1.00 91.56 141 ILE A O 1
ATOM 1082 N N . MET A 1 142 ? -23.898 -25.942 35.828 1.00 91.50 142 MET A N 1
ATOM 1083 C CA . MET A 1 142 ? -25.124 -25.881 35.034 1.00 91.50 142 MET A CA 1
ATOM 1084 C C . MET A 1 142 ? -24.842 -26.349 33.595 1.00 91.50 142 MET A C 1
ATOM 1086 O O . MET A 1 142 ? -24.571 -25.519 32.726 1.00 91.50 142 MET A O 1
ATOM 1090 N N . PRO A 1 143 ? -24.921 -27.661 33.308 1.00 90.62 143 PRO A N 1
ATOM 1091 C CA . PRO A 1 143 ? -24.585 -28.211 31.990 1.00 90.62 143 PRO A CA 1
ATOM 1092 C C . PRO A 1 143 ? -25.464 -27.689 30.845 1.00 90.62 143 PRO A C 1
ATOM 1094 O O . PRO A 1 143 ? -25.037 -27.695 29.694 1.00 90.62 143 PRO A O 1
ATOM 1097 N N . ASP A 1 144 ? -26.676 -27.229 31.166 1.00 93.75 144 ASP A N 1
ATOM 1098 C CA . ASP A 1 144 ? -27.634 -26.678 30.202 1.00 93.75 144 ASP A CA 1
ATOM 1099 C C . ASP A 1 144 ? -27.381 -25.188 29.887 1.00 93.75 144 ASP A C 1
ATOM 1101 O O . ASP A 1 144 ? -28.099 -24.596 29.078 1.00 93.75 144 ASP A O 1
ATOM 1105 N N . LEU A 1 145 ? -26.373 -24.559 30.513 1.00 93.31 145 LEU A N 1
ATOM 1106 C CA . LEU A 1 145 ? -25.996 -23.173 30.239 1.00 93.31 145 LEU A CA 1
ATOM 1107 C C . LEU A 1 145 ? -25.321 -23.064 28.864 1.00 93.31 145 LEU A C 1
ATOM 1109 O O . LEU A 1 145 ? -24.158 -23.430 28.683 1.00 93.31 145 LEU A O 1
ATOM 1113 N N . ASP A 1 146 ? -26.040 -22.501 27.895 1.00 93.50 146 ASP A N 1
ATOM 1114 C CA . ASP A 1 146 ? -25.506 -22.251 26.559 1.00 93.50 146 ASP A CA 1
ATOM 1115 C C . ASP A 1 146 ? -24.601 -21.009 26.534 1.00 93.50 146 ASP A C 1
ATOM 1117 O O . ASP A 1 146 ? -25.049 -19.870 26.380 1.00 93.50 146 ASP A O 1
ATOM 1121 N N . LEU A 1 147 ? -23.291 -21.245 26.634 1.00 92.38 147 LEU A N 1
ATOM 1122 C CA . LEU A 1 147 ? -22.263 -20.203 26.604 1.00 92.38 147 LEU A CA 1
ATOM 1123 C C . LEU A 1 147 ? -22.237 -19.383 25.308 1.00 92.38 147 LEU A C 1
ATOM 1125 O O . LEU A 1 147 ? -21.654 -18.297 25.317 1.00 92.38 147 LEU A O 1
ATOM 1129 N N . GLN A 1 148 ? -22.831 -19.871 24.210 1.00 91.31 148 GLN A N 1
ATOM 1130 C CA . GLN A 1 148 ? -22.894 -19.126 22.949 1.00 91.31 148 GLN A CA 1
ATOM 1131 C C . GLN A 1 148 ? -23.927 -17.997 22.989 1.00 91.31 148 GLN A C 1
ATOM 1133 O O . GLN A 1 148 ? -23.790 -17.025 22.248 1.00 91.31 148 GLN A O 1
ATOM 1138 N N . GLN A 1 149 ? -24.936 -18.104 23.856 1.00 91.06 149 GLN A N 1
ATOM 1139 C CA . GLN A 1 149 ? -25.990 -17.095 24.000 1.00 91.06 149 GLN A CA 1
ATOM 1140 C C . GLN A 1 149 ? -25.672 -16.041 25.070 1.00 91.06 149 GLN A C 1
ATOM 1142 O O . GLN A 1 149 ? -26.356 -15.022 25.156 1.00 91.06 149 GLN A O 1
ATOM 1147 N N . VAL A 1 150 ? -24.627 -16.253 25.874 1.00 93.19 150 VAL A N 1
ATOM 1148 C CA . VAL A 1 150 ? -24.245 -15.340 26.956 1.00 93.19 150 VAL A CA 1
ATOM 1149 C C . VAL A 1 150 ? -23.463 -14.146 26.407 1.00 93.19 150 VAL A C 1
ATOM 1151 O O . VAL A 1 150 ? -22.415 -14.295 25.776 1.00 93.19 150 VAL A O 1
ATOM 1154 N N . ASN A 1 151 ? -23.947 -12.935 26.694 1.00 92.94 151 ASN A N 1
ATOM 1155 C CA . ASN A 1 151 ? -23.219 -11.704 26.410 1.00 92.94 151 ASN A CA 1
ATOM 1156 C C . ASN A 1 151 ? -22.309 -11.326 27.592 1.00 92.94 151 ASN A C 1
ATOM 1158 O O . ASN A 1 151 ? -22.786 -10.920 28.647 1.00 92.94 151 ASN A O 1
ATOM 1162 N N . TYR A 1 152 ? -20.995 -11.420 27.386 1.00 95.19 152 TYR A N 1
ATOM 1163 C CA . TYR A 1 152 ? -19.970 -11.142 28.401 1.00 95.19 152 TYR A CA 1
ATOM 1164 C C . TYR A 1 152 ? -19.626 -9.652 28.566 1.00 95.19 152 TYR A C 1
ATOM 1166 O O . TYR A 1 152 ? -18.860 -9.300 29.465 1.00 95.19 152 TYR A O 1
ATOM 1174 N N . ASP A 1 153 ? -20.163 -8.780 27.710 1.00 91.50 153 ASP A N 1
ATOM 1175 C CA . ASP A 1 153 ? -19.951 -7.327 27.799 1.00 91.50 153 ASP A CA 1
ATOM 1176 C C . ASP A 1 153 ? -20.851 -6.651 28.836 1.00 91.50 153 ASP A C 1
ATOM 1178 O O . ASP A 1 153 ? -20.658 -5.482 29.161 1.00 91.50 153 ASP A O 1
ATOM 1182 N N . ILE A 1 154 ? -21.823 -7.388 29.367 1.00 89.38 154 ILE A N 1
ATOM 1183 C CA . ILE A 1 154 ? -22.819 -6.912 30.327 1.00 89.38 154 ILE A CA 1
ATOM 1184 C C . ILE A 1 154 ? -22.913 -7.879 31.515 1.00 89.38 154 ILE A C 1
ATOM 1186 O O . ILE A 1 154 ? -22.282 -8.937 31.525 1.00 89.38 154 ILE A O 1
ATOM 1190 N N . ASP A 1 155 ? -23.714 -7.526 32.515 1.00 94.31 155 ASP A N 1
ATOM 1191 C CA . ASP A 1 155 ? -23.730 -8.173 33.837 1.00 94.31 155 ASP A CA 1
ATOM 1192 C C . ASP A 1 155 ? -24.507 -9.511 33.883 1.00 94.31 155 ASP A C 1
ATOM 1194 O O . ASP A 1 155 ? -24.828 -10.019 34.953 1.00 94.31 155 ASP A O 1
ATOM 1198 N N . VAL A 1 156 ? -24.796 -10.129 32.730 1.00 94.38 156 VAL A N 1
ATOM 1199 C CA . VAL A 1 156 ? -25.580 -11.382 32.638 1.00 94.38 156 VAL A CA 1
ATOM 1200 C C . VAL A 1 156 ? -24.904 -12.531 33.390 1.00 94.38 156 VAL A C 1
ATOM 1202 O O . VAL A 1 156 ? -25.565 -13.299 34.083 1.00 94.38 156 VAL A O 1
ATOM 1205 N N . VAL A 1 157 ? -23.577 -12.651 33.279 1.00 96.62 157 VAL A N 1
ATOM 1206 C CA . VAL A 1 157 ? -22.817 -13.678 34.014 1.00 96.62 157 VAL A CA 1
ATOM 1207 C C . VAL A 1 157 ? -22.891 -13.448 35.523 1.00 96.62 157 VAL A C 1
ATOM 1209 O O . VAL A 1 157 ? -22.965 -14.416 36.277 1.00 96.62 157 VAL A O 1
ATOM 1212 N N . ASP A 1 158 ? -22.896 -12.187 35.956 1.00 96.50 158 ASP A N 1
ATOM 1213 C CA . ASP A 1 158 ? -22.942 -11.814 37.369 1.00 96.50 158 ASP A CA 1
ATOM 1214 C C . ASP A 1 158 ? -24.316 -12.167 37.975 1.00 96.50 158 ASP A C 1
ATOM 1216 O O . ASP A 1 158 ? -24.385 -12.691 39.087 1.00 96.50 158 ASP A O 1
ATOM 1220 N N . GLU A 1 159 ? -25.401 -11.983 37.214 1.00 95.31 159 GLU A N 1
ATOM 1221 C CA . GLU A 1 159 ? -26.760 -12.387 37.605 1.00 95.31 159 GLU A CA 1
ATOM 1222 C C . GLU A 1 159 ? -26.902 -13.913 37.729 1.00 95.31 159 GLU A C 1
ATOM 1224 O O . GLU A 1 159 ? -27.400 -14.407 38.743 1.00 95.31 159 GLU A O 1
ATOM 1229 N N . ILE A 1 160 ? -26.416 -14.672 36.739 1.00 94.94 160 ILE A N 1
ATOM 1230 C CA . ILE A 1 160 ? -26.441 -16.145 36.778 1.00 94.94 160 ILE A CA 1
ATOM 1231 C C . ILE A 1 160 ? -25.619 -16.655 37.966 1.00 94.94 160 ILE A C 1
ATOM 1233 O O . ILE A 1 160 ? -26.065 -17.536 38.702 1.00 94.94 160 ILE A O 1
ATOM 1237 N N . LEU A 1 161 ? -24.425 -16.090 38.179 1.00 96.38 161 LEU A N 1
ATOM 1238 C CA . LEU A 1 161 ? -23.589 -16.431 39.326 1.00 96.38 161 LEU A CA 1
ATOM 1239 C C . LEU A 1 161 ? -24.316 -16.148 40.646 1.00 96.38 161 LEU A C 1
ATOM 1241 O O . LEU A 1 161 ? -24.269 -16.986 41.545 1.00 96.38 161 LEU A O 1
ATOM 1245 N N . GLY A 1 162 ? -25.007 -15.010 40.751 1.00 95.25 162 GLY A N 1
ATOM 1246 C CA . GLY A 1 162 ? -25.822 -14.658 41.913 1.00 95.25 162 GLY A CA 1
ATOM 1247 C C . GLY A 1 162 ? -26.875 -15.721 42.227 1.00 95.25 162 GLY A C 1
ATOM 1248 O O . GLY A 1 162 ? -26.909 -16.232 43.345 1.00 95.25 162 GLY A O 1
ATOM 1249 N N . GLN A 1 163 ? -27.654 -16.134 41.224 1.00 93.62 163 GLN A N 1
ATOM 1250 C CA . GLN A 1 163 ? -28.685 -17.170 41.379 1.00 93.62 163 GLN A CA 1
ATOM 1251 C C . GLN A 1 163 ? -28.102 -18.512 41.840 1.00 93.62 163 GLN A C 1
ATOM 1253 O O . GLN A 1 163 ? -28.654 -19.159 42.730 1.00 93.62 163 GLN A O 1
ATOM 1258 N N . VAL A 1 164 ? -26.965 -18.930 41.273 1.00 92.75 164 VAL A N 1
ATOM 1259 C CA . VAL A 1 164 ? -26.290 -20.173 41.681 1.00 92.75 164 VAL A CA 1
ATOM 1260 C C . VAL A 1 164 ? -25.822 -20.093 43.134 1.00 92.75 164 VAL A C 1
ATOM 1262 O O . VAL A 1 164 ? -26.009 -21.043 43.894 1.00 92.75 164 VAL A O 1
ATOM 1265 N N . VAL A 1 165 ? -25.233 -18.968 43.544 1.00 93.62 165 VAL A N 1
ATOM 1266 C CA . VAL A 1 165 ? -24.765 -18.768 44.924 1.00 93.62 165 VAL A CA 1
ATOM 1267 C C . VAL A 1 165 ? -25.933 -18.784 45.914 1.00 93.62 165 VAL A C 1
ATOM 1269 O O . VAL A 1 165 ? -25.826 -19.423 46.963 1.00 93.62 165 VAL A O 1
ATOM 1272 N N . GLU A 1 166 ? -27.052 -18.140 45.581 1.00 92.81 166 GLU A N 1
ATOM 1273 C CA . GLU A 1 166 ? -28.275 -18.161 46.392 1.00 92.81 166 GLU A CA 1
ATOM 1274 C C . GLU A 1 166 ? -28.823 -19.585 46.539 1.00 92.81 166 GLU A C 1
ATOM 1276 O O . GLU A 1 166 ? -29.027 -20.059 47.660 1.00 92.81 166 GLU A O 1
ATOM 1281 N N . GLN A 1 167 ? -28.946 -20.317 45.429 1.00 89.44 167 GLN A N 1
ATOM 1282 C CA . GLN A 1 167 ? -29.409 -21.703 45.429 1.00 89.44 167 GLN A CA 1
ATOM 1283 C C . GLN A 1 167 ? -28.507 -22.614 46.278 1.00 89.44 167 GLN A C 1
ATOM 1285 O O . GLN A 1 167 ? -28.991 -23.460 47.033 1.00 89.44 167 GLN A O 1
ATOM 1290 N N . ME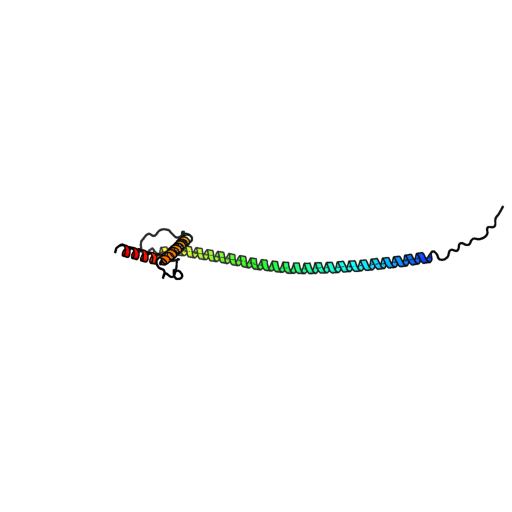T A 1 168 ? -27.184 -22.442 46.202 1.00 87.50 168 MET A N 1
ATOM 1291 C CA . MET A 1 168 ? -26.244 -23.199 47.035 1.00 87.50 168 MET A CA 1
ATOM 1292 C C . MET A 1 168 ? -26.429 -22.915 48.531 1.00 87.50 168 MET A C 1
ATOM 1294 O O . MET A 1 168 ? -26.266 -23.822 49.354 1.00 87.50 168 MET A O 1
ATOM 1298 N N . HIS A 1 169 ? -26.780 -21.680 48.894 1.00 86.12 169 HIS A N 1
ATOM 1299 C CA . HIS A 1 169 ? -27.053 -21.292 50.275 1.00 86.12 169 HIS A CA 1
ATOM 1300 C C . HIS A 1 169 ? -28.350 -21.910 50.814 1.00 86.12 169 HIS A C 1
ATOM 1302 O O . HIS A 1 169 ? -28.385 -22.332 51.974 1.00 86.12 169 HIS A O 1
ATOM 1308 N N . GLU A 1 170 ? -29.387 -22.008 49.978 1.00 86.69 170 GLU A N 1
ATOM 1309 C CA . GLU A 1 170 ? -30.649 -22.677 50.316 1.00 86.69 170 GLU A CA 1
ATOM 1310 C C . GLU A 1 170 ? -30.447 -24.180 50.554 1.00 86.69 170 GLU A C 1
ATOM 1312 O O . GLU A 1 170 ? -30.882 -24.710 51.579 1.00 86.69 170 GLU A O 1
ATOM 1317 N N . ILE A 1 171 ? -29.707 -24.853 49.663 1.00 81.62 171 ILE A N 1
ATOM 1318 C CA . ILE A 1 171 ? -29.401 -26.289 49.782 1.00 81.62 171 ILE A CA 1
ATOM 1319 C C . ILE A 1 171 ? -28.519 -26.573 51.005 1.00 81.62 171 ILE A C 1
ATOM 1321 O O . ILE A 1 171 ? -28.702 -27.579 51.679 1.00 81.62 171 ILE A O 1
ATOM 1325 N N . SER A 1 172 ? -27.565 -25.693 51.321 1.00 76.94 172 SER A N 1
ATOM 1326 C CA . SER A 1 172 ? -26.656 -25.888 52.464 1.00 76.94 172 SER A CA 1
ATOM 1327 C C . SER A 1 172 ? -27.308 -25.608 53.825 1.00 76.94 172 SER A C 1
ATOM 1329 O O . SER A 1 172 ? -26.716 -25.923 54.857 1.00 76.94 172 SER A O 1
ATOM 1331 N N . SER A 1 173 ? -28.494 -24.991 53.842 1.00 72.44 173 SER A N 1
ATOM 1332 C CA . SER A 1 173 ? -29.231 -24.636 55.065 1.00 72.44 173 SER A CA 1
ATOM 1333 C C . SER A 1 173 ? -30.377 -25.606 55.395 1.00 72.44 173 SER A C 1
ATOM 1335 O O . SER A 1 173 ? -31.075 -25.387 56.387 1.00 72.44 173 SER A O 1
ATOM 1337 N N . THR A 1 174 ? -30.579 -26.651 54.581 1.00 54.78 174 THR A N 1
ATOM 1338 C CA . THR A 1 174 ? -31.552 -27.739 54.805 1.00 54.78 174 THR A CA 1
ATOM 1339 C C . THR A 1 174 ? -30.865 -29.022 55.257 1.00 54.78 174 THR A C 1
ATOM 1341 O O . THR A 1 174 ? -31.481 -29.734 56.084 1.00 54.78 174 THR A O 1
#

Foldseek 3Di:
DDDDDDDDDPPPDDPPPVVVVVVVVVVVVVVVVVVVVVVVVVVVVVVVVVVVVVVVVVVVVVVVVVVVVVVVVVVVVVVVVVVVVVVVVVVVVVVVVVVVVVVVVPVPDDDDDDDDPPPPDVVLVVQLVVLLVLLVVVCVVVVPRDPVPDDSSDCRSVVSVVVVVVVVVVVVVD